Protein AF-A0A9N9JVH6-F1 (afdb_monomer_lite)

Radius of gyration: 14.99 Å; chains: 1; bounding box: 39×29×41 Å

Organism: NCBI:txid1348616

Sequence (80 aa):
CDNEGYEGTELKDKLDVEILLWLFKFQQRYQIPDIALEALIKFLNNMLMMIDDSKFCEFPTSLFIVKKKLGIFQPKLRMA

pLDDT: mean 81.28, std 19.39, range [41.94, 97.25]

Structure (mmCIF, N/CA/C/O backbone):
data_AF-A0A9N9JVH6-F1
#
_entry.id   AF-A0A9N9JVH6-F1
#
loop_
_atom_site.group_PDB
_atom_site.id
_atom_site.type_symbol
_atom_site.label_atom_id
_atom_site.label_alt_id
_atom_site.label_comp_id
_atom_site.label_asym_id
_at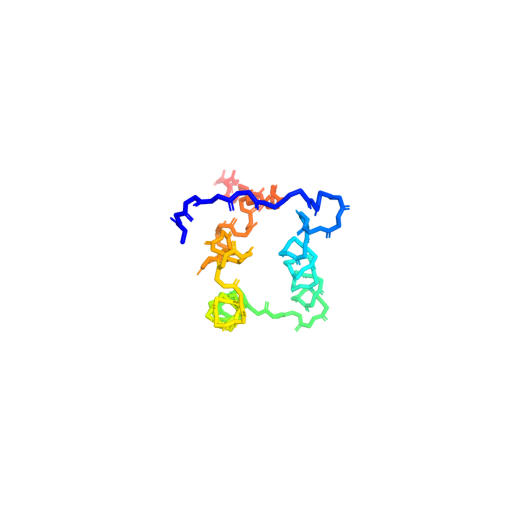om_site.label_entity_id
_atom_site.label_seq_id
_atom_site.pdbx_PDB_ins_code
_atom_site.Cartn_x
_atom_site.Cartn_y
_atom_site.Cartn_z
_atom_site.occupancy
_atom_site.B_iso_or_equiv
_atom_site.auth_seq_id
_atom_site.auth_comp_id
_atom_site.auth_asym_id
_atom_site.auth_atom_id
_atom_site.pdbx_PDB_model_num
ATOM 1 N N . CYS A 1 1 ? 18.646 3.245 -6.367 1.00 55.97 1 CYS A N 1
ATOM 2 C CA . CYS A 1 1 ? 18.270 4.619 -6.760 1.00 55.97 1 CYS A CA 1
ATOM 3 C C . CYS A 1 1 ? 19.521 5.455 -6.970 1.00 55.97 1 CYS A C 1
ATOM 5 O O . CYS A 1 1 ? 19.801 6.326 -6.169 1.00 55.97 1 CYS A O 1
ATOM 7 N N . ASP A 1 2 ? 20.261 5.156 -8.029 1.00 42.94 2 ASP A N 1
ATOM 8 C CA . ASP A 1 2 ? 21.261 6.042 -8.614 1.00 42.94 2 ASP A CA 1
ATOM 9 C C . ASP A 1 2 ? 21.135 5.878 -10.137 1.00 42.94 2 ASP A C 1
ATOM 11 O O . ASP A 1 2 ? 20.627 4.866 -10.619 1.00 42.94 2 ASP A O 1
ATOM 15 N N . ASN A 1 3 ? 21.467 6.948 -10.845 1.00 63.03 3 ASN A N 1
ATOM 16 C CA . ASN A 1 3 ? 20.974 7.360 -12.161 1.00 63.03 3 ASN A CA 1
ATOM 17 C C . ASN A 1 3 ? 21.335 6.421 -13.340 1.00 63.03 3 ASN A C 1
ATOM 19 O O . ASN A 1 3 ? 22.442 5.897 -13.367 1.00 63.03 3 ASN A O 1
ATOM 23 N N . GLU A 1 4 ? 20.431 6.289 -14.327 1.00 53.41 4 GLU A N 1
ATOM 24 C CA . GLU A 1 4 ? 20.643 6.509 -15.782 1.00 53.41 4 GLU A CA 1
ATOM 25 C C . GLU A 1 4 ? 19.635 5.743 -16.676 1.00 53.41 4 GLU A C 1
ATOM 27 O O . GLU A 1 4 ? 19.639 4.520 -16.773 1.00 53.41 4 GLU A O 1
ATOM 32 N N . GLY A 1 5 ? 18.773 6.529 -17.340 1.00 55.06 5 GLY A N 1
ATOM 33 C CA . GLY A 1 5 ? 18.180 6.315 -18.669 1.00 55.06 5 GLY A CA 1
ATOM 34 C C . GLY A 1 5 ? 17.444 5.012 -18.991 1.00 55.06 5 GLY A C 1
ATOM 35 O O . GLY A 1 5 ? 18.070 4.072 -19.456 1.00 55.06 5 GLY A O 1
ATOM 36 N N . TYR A 1 6 ? 16.102 5.037 -18.977 1.00 44.22 6 TYR A N 1
ATOM 37 C CA . TYR A 1 6 ? 15.300 4.226 -19.909 1.00 44.22 6 TYR A CA 1
ATOM 38 C C . TYR A 1 6 ? 14.055 4.975 -20.391 1.00 44.22 6 TYR A C 1
ATOM 40 O O . TYR A 1 6 ? 13.072 5.141 -19.668 1.00 44.22 6 TYR A O 1
ATOM 48 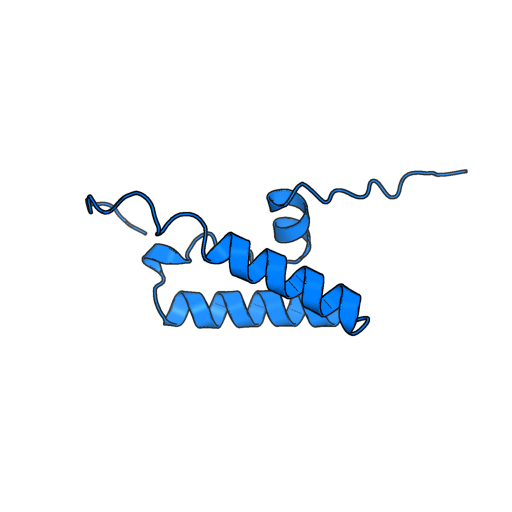N N . GLU A 1 7 ? 14.122 5.384 -21.657 1.00 52.62 7 GLU A N 1
ATOM 49 C CA . GLU A 1 7 ? 12.990 5.753 -22.497 1.00 52.62 7 GLU A CA 1
ATOM 50 C C . GLU A 1 7 ? 12.062 4.534 -22.634 1.00 52.62 7 GLU A C 1
ATOM 52 O O . GLU A 1 7 ? 12.449 3.451 -23.072 1.00 52.62 7 GLU A O 1
ATOM 57 N N . GLY A 1 8 ? 10.846 4.702 -22.129 1.00 42.56 8 GLY A N 1
ATOM 58 C CA . GLY A 1 8 ? 9.818 3.676 -21.957 1.00 42.56 8 GLY A CA 1
ATOM 59 C C . GLY A 1 8 ? 8.664 4.257 -21.144 1.00 42.56 8 GLY A C 1
ATOM 60 O O . GLY A 1 8 ? 8.170 3.641 -20.198 1.00 42.56 8 GLY A O 1
ATOM 61 N N . THR A 1 9 ? 8.343 5.510 -21.450 1.00 48.16 9 THR A N 1
ATOM 62 C CA . THR A 1 9 ? 7.292 6.327 -20.856 1.00 48.16 9 THR A CA 1
ATOM 63 C C . THR A 1 9 ? 5.912 5.827 -21.296 1.00 48.16 9 THR A C 1
ATOM 65 O O . THR A 1 9 ? 5.765 5.296 -22.390 1.00 48.16 9 THR A O 1
ATOM 68 N N . GLU A 1 10 ? 4.912 6.017 -20.430 1.00 54.66 10 GLU A N 1
ATOM 69 C CA . GLU A 1 10 ? 3.454 5.963 -20.695 1.00 54.66 10 GLU A CA 1
ATOM 70 C C . GLU A 1 10 ? 2.591 4.770 -20.242 1.00 54.66 10 GLU A C 1
ATOM 72 O O . GLU A 1 10 ? 1.370 4.891 -20.272 1.00 54.66 10 GLU A O 1
ATOM 77 N N . LEU A 1 11 ? 3.121 3.697 -19.644 1.00 47.12 11 LEU A N 1
ATOM 78 C CA . LEU A 1 11 ? 2.280 2.767 -18.841 1.00 47.12 11 LEU A CA 1
ATOM 79 C C . LEU A 1 11 ? 2.872 2.408 -17.465 1.00 47.12 11 LEU A C 1
ATOM 81 O O . LEU A 1 11 ? 2.200 1.802 -16.630 1.00 47.12 11 LEU A O 1
ATOM 85 N N . LYS A 1 12 ? 4.124 2.807 -17.202 1.00 49.31 12 LYS A N 1
ATOM 86 C CA . LYS A 1 12 ? 4.863 2.536 -15.957 1.00 49.31 12 LYS A CA 1
ATOM 87 C C . LYS A 1 12 ? 4.439 3.415 -14.771 1.00 49.31 12 LYS A C 1
ATOM 89 O O . LYS A 1 12 ? 4.614 2.978 -13.636 1.00 49.31 12 LYS A O 1
ATOM 94 N N . ASP A 1 13 ? 3.818 4.568 -15.016 1.00 58.16 13 ASP A N 1
ATOM 95 C CA . ASP A 1 13 ? 3.746 5.667 -14.036 1.00 58.16 13 ASP A CA 1
ATOM 96 C C . ASP A 1 13 ? 2.605 5.596 -13.007 1.00 58.16 13 ASP A C 1
ATOM 98 O O . ASP A 1 13 ? 2.434 6.540 -12.238 1.00 58.16 13 ASP A O 1
ATOM 102 N N . LYS A 1 14 ? 1.783 4.533 -12.973 1.00 76.50 14 LYS A N 1
ATOM 103 C CA . LYS A 1 14 ? 0.641 4.474 -12.028 1.00 76.50 14 LYS A CA 1
ATOM 104 C C . LYS A 1 14 ? 0.328 3.113 -11.412 1.00 76.50 14 LYS A C 1
ATOM 106 O O . LYS A 1 14 ? -0.700 2.984 -10.753 1.00 76.50 14 LYS A O 1
ATOM 111 N N . LEU A 1 15 ? 1.161 2.085 -11.591 1.00 88.50 15 LEU A N 1
ATOM 112 C CA . LEU A 1 15 ? 0.869 0.769 -10.996 1.00 88.50 15 LEU A CA 1
ATOM 113 C C . LEU A 1 15 ? 0.807 0.836 -9.460 1.00 88.50 15 LEU A C 1
ATOM 115 O O . LEU A 1 15 ? -0.044 0.198 -8.847 1.00 88.50 15 LEU A O 1
ATOM 119 N N . ASP A 1 16 ? 1.674 1.639 -8.845 1.00 87.69 16 ASP A N 1
ATOM 120 C CA . ASP A 1 16 ? 1.612 1.950 -7.419 1.00 87.69 16 ASP A CA 1
ATOM 121 C C . ASP A 1 16 ? 0.257 2.572 -7.044 1.00 87.69 16 ASP A C 1
ATOM 123 O O . ASP A 1 16 ? -0.398 2.100 -6.119 1.00 87.69 16 ASP A O 1
ATOM 127 N N . VAL A 1 17 ? -0.217 3.566 -7.799 1.00 88.56 17 VAL A N 1
ATOM 128 C CA . VAL A 1 17 ? -1.518 4.216 -7.585 1.00 88.56 17 VAL A CA 1
ATOM 129 C C . VAL A 1 17 ? -2.675 3.227 -7.737 1.00 88.56 17 VAL A C 1
ATOM 131 O O . VAL A 1 17 ? -3.574 3.225 -6.897 1.00 88.56 17 VAL A O 1
ATOM 134 N N . GLU A 1 18 ? -2.651 2.354 -8.745 1.00 91.75 18 GLU A N 1
ATOM 135 C CA . GLU A 1 18 ? -3.682 1.326 -8.952 1.00 91.75 18 GLU A CA 1
ATOM 136 C C . GLU A 1 18 ? -3.746 0.328 -7.789 1.00 91.75 18 GLU A C 1
ATOM 138 O O . GLU A 1 18 ? -4.834 0.012 -7.299 1.00 91.75 18 GLU A O 1
ATOM 143 N N . ILE A 1 19 ? -2.589 -0.112 -7.277 1.00 93.94 19 ILE A N 1
ATOM 144 C CA . ILE A 1 19 ? -2.516 -0.958 -6.076 1.00 93.94 19 ILE A CA 1
ATOM 145 C C . ILE A 1 19 ? -3.157 -0.234 -4.886 1.00 93.94 19 ILE A C 1
ATOM 147 O O . ILE A 1 19 ? -3.984 -0.815 -4.179 1.00 93.94 19 ILE A O 1
ATOM 151 N N . LEU A 1 20 ? -2.831 1.044 -4.676 1.00 93.06 20 LEU A N 1
ATOM 152 C CA . LEU A 1 20 ? -3.383 1.835 -3.573 1.00 93.06 20 LEU A CA 1
ATOM 153 C C . LEU A 1 20 ? -4.899 2.038 -3.703 1.00 93.06 20 LEU A C 1
ATOM 155 O O . LEU A 1 20 ? -5.626 1.885 -2.720 1.00 93.06 20 LEU A O 1
ATOM 159 N N . LEU A 1 21 ? -5.403 2.329 -4.904 1.00 92.50 21 LEU A N 1
ATOM 160 C CA . LEU A 1 21 ? -6.840 2.453 -5.154 1.00 92.50 21 LEU A CA 1
ATOM 161 C C . LEU A 1 21 ? -7.572 1.135 -4.897 1.00 92.50 21 LEU A C 1
ATOM 163 O O . LEU A 1 21 ? -8.647 1.129 -4.288 1.00 92.50 21 LEU A O 1
ATOM 167 N N . TRP A 1 22 ? -6.994 0.014 -5.332 1.00 95.25 22 TRP A N 1
ATOM 168 C CA . TRP A 1 22 ? -7.556 -1.305 -5.073 1.00 95.25 22 TRP A CA 1
ATOM 169 C C . TRP A 1 22 ? -7.607 -1.611 -3.573 1.00 95.25 22 TRP A C 1
ATOM 171 O O . TRP A 1 22 ? -8.653 -2.035 -3.081 1.00 95.25 22 TRP A O 1
ATOM 181 N N . LEU A 1 23 ? -6.538 -1.312 -2.826 1.00 94.88 23 LEU A N 1
ATOM 182 C CA . LEU A 1 23 ? -6.491 -1.488 -1.371 1.00 94.88 23 LEU A CA 1
ATOM 183 C C . LEU A 1 23 ? -7.593 -0.710 -0.647 1.00 94.88 23 LEU A C 1
ATOM 185 O O . LEU A 1 23 ? -8.235 -1.252 0.249 1.00 94.88 23 LEU A O 1
ATOM 189 N N . PHE A 1 24 ? -7.858 0.536 -1.046 1.00 92.38 24 PHE A N 1
ATOM 190 C CA . PHE A 1 24 ? -8.914 1.346 -0.431 1.00 92.38 24 PHE A CA 1
ATOM 191 C C . PHE A 1 24 ? -10.317 0.834 -0.776 1.00 92.38 24 PHE A C 1
ATOM 193 O O . PHE A 1 24 ? -11.183 0.776 0.098 1.00 92.38 24 PHE A O 1
ATOM 200 N N . LYS A 1 25 ? -10.548 0.388 -2.019 1.00 92.88 25 LYS A N 1
ATOM 201 C CA . LYS A 1 25 ? -11.806 -0.286 -2.395 1.00 92.88 25 LYS A CA 1
ATOM 202 C C . LYS A 1 25 ? -12.002 -1.580 -1.601 1.00 92.88 25 LYS A C 1
ATOM 204 O O . LYS A 1 25 ? -13.107 -1.865 -1.141 1.00 92.88 25 LYS A O 1
ATOM 209 N N . PH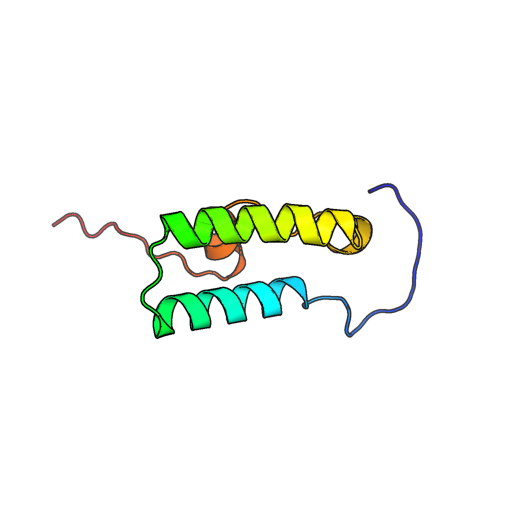E A 1 26 ? -10.929 -2.348 -1.416 1.00 94.88 26 PHE A N 1
ATOM 210 C CA . PHE A 1 26 ? -10.923 -3.572 -0.620 1.00 94.88 26 PHE A CA 1
ATOM 211 C C . PHE A 1 26 ? -11.230 -3.271 0.854 1.00 94.88 26 PHE A C 1
ATOM 213 O O . PHE A 1 26 ? -12.115 -3.899 1.435 1.00 94.88 26 PHE A O 1
ATOM 220 N N . GLN A 1 27 ? -10.600 -2.238 1.426 1.00 94.56 27 GLN A N 1
ATOM 221 C CA . GLN A 1 27 ? -10.878 -1.772 2.783 1.00 94.56 27 GLN A CA 1
ATOM 222 C C . GLN A 1 27 ? -12.360 -1.432 2.975 1.00 94.56 27 GLN A C 1
ATOM 224 O O . GLN A 1 27 ? -12.972 -1.912 3.926 1.00 94.56 27 GLN A O 1
ATOM 229 N N . GLN A 1 28 ? -12.942 -0.639 2.070 1.00 93.19 28 GLN A N 1
ATOM 230 C CA . GLN A 1 28 ? -14.347 -0.231 2.147 1.00 93.19 28 GLN A CA 1
ATOM 231 C C . GLN A 1 28 ? -15.303 -1.423 2.045 1.00 93.19 28 GLN A C 1
ATOM 233 O O . GLN A 1 28 ? -16.264 -1.508 2.805 1.00 93.19 28 GLN A O 1
ATOM 238 N N . ARG A 1 29 ? -15.030 -2.362 1.131 1.00 97.25 29 ARG A N 1
ATOM 239 C CA . ARG A 1 29 ? -15.892 -3.529 0.904 1.00 97.25 29 ARG A CA 1
ATOM 240 C C . ARG A 1 29 ? -15.918 -4.490 2.091 1.00 97.25 29 ARG A C 1
ATOM 242 O O . ARG A 1 29 ? -16.973 -5.040 2.392 1.00 97.25 29 ARG A O 1
ATOM 249 N N . TYR A 1 30 ? -14.775 -4.698 2.738 1.00 96.62 30 TYR A N 1
ATOM 250 C CA . TYR A 1 30 ? -14.619 -5.689 3.809 1.00 96.62 30 TYR A CA 1
ATOM 251 C C . TYR A 1 30 ? -14.483 -5.068 5.204 1.00 96.62 30 TYR A C 1
ATOM 253 O O . TYR A 1 30 ? -14.204 -5.782 6.160 1.00 96.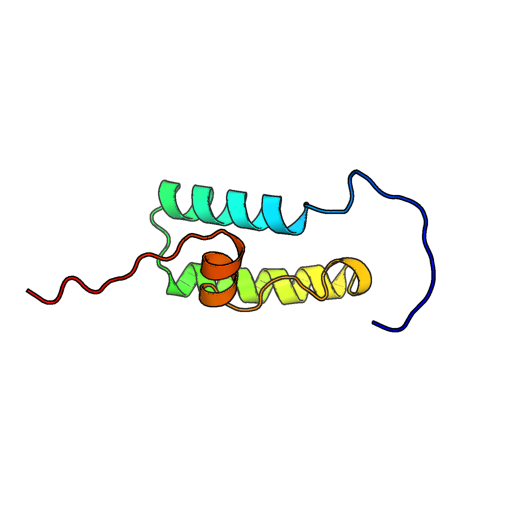62 30 TYR A O 1
ATOM 261 N N . GLN A 1 31 ? -14.686 -3.752 5.325 1.00 94.75 31 GLN A N 1
ATOM 262 C CA . GLN A 1 31 ? -14.584 -2.996 6.579 1.00 94.75 31 GLN A CA 1
ATOM 263 C C . GLN A 1 31 ? -13.256 -3.237 7.313 1.00 94.75 31 GLN A C 1
ATOM 265 O O . GLN A 1 31 ? -13.208 -3.412 8.530 1.00 94.75 31 GLN A O 1
ATOM 270 N N . ILE A 1 32 ? -12.157 -3.264 6.558 1.00 95.25 32 ILE A N 1
ATOM 271 C CA . ILE A 1 32 ? -10.834 -3.546 7.118 1.00 95.25 32 ILE A CA 1
ATOM 272 C C . ILE A 1 32 ? -10.402 -2.365 8.000 1.00 95.25 32 ILE A C 1
ATOM 274 O O . ILE A 1 32 ? -10.463 -1.213 7.553 1.00 95.25 32 ILE A O 1
ATOM 278 N N . PRO A 1 33 ? -9.949 -2.615 9.242 1.00 95.38 33 PRO A N 1
ATOM 279 C CA . PRO A 1 33 ? -9.504 -1.548 10.125 1.00 95.38 33 PRO A CA 1
ATOM 280 C C . PRO A 1 33 ? -8.207 -0.911 9.614 1.00 95.38 33 PRO A C 1
ATOM 282 O O . PRO A 1 33 ? -7.342 -1.593 9.061 1.00 95.38 33 PRO A O 1
ATOM 285 N N . ASP A 1 34 ? -8.028 0.385 9.882 1.00 94.19 34 ASP A N 1
ATOM 286 C CA . ASP A 1 34 ? -6.840 1.151 9.470 1.00 94.19 34 ASP A CA 1
ATOM 287 C C . ASP A 1 34 ? -5.523 0.493 9.932 1.00 94.19 34 ASP A C 1
ATOM 289 O O . ASP A 1 34 ? -4.538 0.527 9.202 1.00 94.19 34 ASP A O 1
ATOM 293 N N . ILE A 1 35 ? -5.511 -0.175 11.096 1.00 95.62 35 ILE A N 1
ATOM 294 C CA . ILE A 1 35 ? -4.345 -0.918 11.615 1.00 95.62 35 ILE A CA 1
ATOM 295 C C . ILE A 1 35 ? -3.959 -2.083 10.689 1.00 95.62 35 ILE A C 1
ATOM 297 O O . ILE A 1 35 ? -2.779 -2.293 10.413 1.00 95.62 35 ILE A O 1
ATOM 301 N N . ALA A 1 36 ? -4.940 -2.839 10.191 1.00 96.12 36 ALA A N 1
ATOM 302 C CA . ALA A 1 36 ? -4.677 -3.946 9.274 1.00 96.12 36 ALA A CA 1
ATOM 303 C C . ALA A 1 36 ? -4.240 -3.428 7.896 1.00 96.12 36 ALA A C 1
ATOM 305 O O . ALA A 1 36 ? -3.340 -3.996 7.279 1.00 96.12 36 ALA A O 1
ATOM 306 N N . LEU A 1 37 ? -4.825 -2.316 7.440 1.00 96.31 37 LEU A N 1
ATOM 307 C CA . LEU A 1 37 ? -4.418 -1.680 6.190 1.00 96.31 37 LEU A CA 1
ATOM 308 C C . LEU A 1 37 ? -2.987 -1.116 6.264 1.00 96.31 37 LEU A C 1
ATOM 310 O O . LEU A 1 37 ? -2.222 -1.280 5.320 1.00 96.31 37 LEU A O 1
ATOM 314 N N . GLU A 1 38 ? -2.599 -0.514 7.392 1.00 96.75 38 GLU A N 1
ATOM 315 C CA . GLU A 1 38 ? -1.230 -0.053 7.667 1.00 96.75 38 GLU A CA 1
ATOM 316 C C . GLU A 1 38 ? -0.212 -1.202 7.561 1.00 96.75 38 GLU A C 1
ATOM 318 O O . GLU A 1 38 ? 0.822 -1.059 6.905 1.00 96.75 38 GLU A O 1
ATOM 323 N N . ALA A 1 39 ? -0.510 -2.357 8.167 1.00 97.25 39 ALA A N 1
ATOM 324 C CA . ALA A 1 39 ? 0.343 -3.541 8.072 1.00 97.25 39 ALA A CA 1
ATOM 325 C C . ALA A 1 39 ? 0.447 -4.063 6.627 1.00 97.25 39 ALA A C 1
ATOM 327 O O . ALA A 1 39 ? 1.540 -4.393 6.168 1.00 97.25 39 ALA A O 1
ATOM 328 N N . LEU A 1 40 ? -0.668 -4.081 5.890 1.00 97.00 40 LEU A N 1
ATOM 329 C CA . LEU A 1 40 ? -0.704 -4.521 4.495 1.00 97.00 40 LEU A CA 1
ATOM 330 C C . LEU A 1 40 ? 0.100 -3.596 3.570 1.00 97.00 40 LEU A C 1
ATOM 332 O O . LEU A 1 40 ? 0.839 -4.082 2.719 1.00 97.00 40 LEU A O 1
ATOM 336 N N . ILE A 1 41 ? 0.012 -2.277 3.761 1.00 96.62 41 ILE A N 1
ATOM 337 C CA . ILE A 1 41 ? 0.813 -1.299 3.009 1.00 96.62 41 ILE A CA 1
ATOM 338 C C . ILE A 1 41 ? 2.308 -1.554 3.223 1.00 96.62 41 ILE A C 1
ATOM 340 O O . ILE A 1 41 ? 3.064 -1.605 2.256 1.00 96.62 41 ILE A O 1
ATOM 344 N N . LYS A 1 42 ? 2.734 -1.782 4.472 1.00 96.69 42 LYS A N 1
ATOM 345 C CA . LYS A 1 42 ? 4.135 -2.104 4.792 1.00 96.69 42 LYS A CA 1
ATOM 346 C C . LYS A 1 42 ? 4.583 -3.421 4.176 1.00 96.69 42 LYS A C 1
ATOM 348 O O . LYS A 1 42 ? 5.696 -3.510 3.663 1.00 96.69 42 LYS A O 1
ATOM 353 N N . PHE A 1 43 ? 3.733 -4.443 4.217 1.00 97.12 43 PHE A N 1
ATOM 354 C CA . PHE A 1 43 ? 4.033 -5.721 3.580 1.00 97.12 43 PHE A CA 1
ATOM 355 C C . PHE A 1 43 ? 4.211 -5.560 2.065 1.00 97.12 43 PHE A C 1
ATOM 357 O O . PHE A 1 43 ? 5.202 -6.033 1.513 1.00 97.12 43 PHE A O 1
ATOM 364 N N . LEU A 1 44 ? 3.304 -4.834 1.406 1.00 96.19 44 LEU A N 1
ATOM 365 C CA . LEU A 1 44 ? 3.384 -4.571 -0.029 1.00 96.19 44 LEU A CA 1
ATOM 366 C C . LEU A 1 44 ? 4.605 -3.737 -0.400 1.00 96.19 44 LEU A C 1
ATOM 368 O O . LEU A 1 44 ? 5.262 -4.073 -1.375 1.00 96.19 44 LEU A O 1
ATOM 372 N N . ASN A 1 45 ? 4.956 -2.714 0.383 1.00 95.62 45 ASN A N 1
ATOM 373 C CA . ASN A 1 45 ? 6.191 -1.962 0.171 1.00 95.62 45 ASN A CA 1
ATOM 374 C C . ASN A 1 45 ? 7.414 -2.897 0.154 1.00 95.62 45 ASN A C 1
ATOM 376 O O . ASN A 1 45 ? 8.155 -2.895 -0.822 1.00 95.62 45 ASN A O 1
ATOM 380 N N . ASN A 1 46 ? 7.572 -3.756 1.169 1.00 96.00 46 ASN A N 1
ATOM 381 C CA . ASN A 1 46 ? 8.685 -4.711 1.219 1.00 96.00 46 ASN A CA 1
ATOM 382 C C . ASN A 1 46 ? 8.674 -5.679 0.026 1.00 96.00 46 ASN A C 1
ATOM 384 O O . ASN A 1 46 ? 9.698 -5.868 -0.623 1.00 96.00 46 ASN A O 1
ATOM 388 N N . MET A 1 47 ? 7.516 -6.268 -0.284 1.00 96.50 47 MET A N 1
ATOM 389 C CA . MET A 1 47 ? 7.367 -7.202 -1.405 1.00 96.50 47 MET A CA 1
ATOM 390 C C . MET A 1 47 ? 7.697 -6.554 -2.753 1.00 96.50 47 MET A C 1
ATOM 392 O O . MET A 1 47 ? 8.400 -7.145 -3.565 1.00 96.50 47 MET A O 1
ATOM 396 N N . LEU A 1 48 ? 7.201 -5.342 -3.001 1.00 94.44 48 LEU A N 1
ATOM 397 C CA . LEU A 1 48 ? 7.418 -4.626 -4.257 1.00 94.44 48 LEU A CA 1
ATOM 398 C C . LEU A 1 48 ? 8.873 -4.170 -4.404 1.00 94.44 48 LEU A C 1
ATOM 400 O O . LEU A 1 48 ? 9.433 -4.305 -5.487 1.00 94.44 48 LEU A O 1
ATOM 404 N N . MET A 1 49 ? 9.502 -3.727 -3.312 1.00 93.31 49 MET A N 1
ATOM 405 C CA . MET A 1 49 ? 10.937 -3.422 -3.273 1.00 93.31 49 MET A CA 1
ATOM 406 C C . MET A 1 49 ? 11.804 -4.650 -3.571 1.00 93.31 49 MET A C 1
ATOM 408 O O . MET A 1 49 ? 12.843 -4.518 -4.204 1.00 93.31 49 MET A O 1
ATOM 412 N N . MET A 1 50 ? 11.385 -5.848 -3.151 1.00 95.75 50 MET A N 1
ATOM 413 C CA . MET A 1 50 ? 12.083 -7.093 -3.505 1.00 95.75 50 MET A CA 1
ATOM 414 C C . MET A 1 50 ? 11.922 -7.471 -4.984 1.00 95.75 50 MET A C 1
ATOM 416 O O . MET A 1 50 ? 12.778 -8.166 -5.523 1.00 95.75 50 MET A O 1
ATOM 420 N N . ILE A 1 51 ? 10.824 -7.060 -5.625 1.00 93.88 51 ILE A N 1
ATOM 421 C CA . ILE A 1 51 ? 10.540 -7.365 -7.034 1.00 93.88 51 ILE A CA 1
ATOM 422 C C . ILE A 1 51 ? 11.295 -6.412 -7.966 1.00 93.88 51 ILE A C 1
ATOM 424 O O . ILE A 1 51 ? 11.923 -6.866 -8.918 1.00 93.88 51 ILE A O 1
ATOM 428 N N . ASP A 1 52 ? 11.186 -5.105 -7.724 1.00 91.88 52 ASP A N 1
ATOM 429 C CA . ASP A 1 52 ? 11.791 -4.054 -8.546 1.00 91.88 52 ASP A CA 1
ATOM 430 C C . ASP A 1 52 ? 11.922 -2.771 -7.711 1.00 91.88 52 ASP A C 1
ATOM 432 O O . ASP A 1 52 ? 11.024 -1.922 -7.667 1.00 91.88 52 ASP A O 1
ATOM 436 N N . ASP A 1 53 ? 13.041 -2.642 -7.003 1.00 90.75 53 ASP A N 1
ATOM 437 C CA . ASP A 1 53 ? 13.323 -1.492 -6.144 1.00 90.75 53 ASP A CA 1
ATOM 438 C C . ASP A 1 53 ? 13.372 -0.175 -6.932 1.00 90.75 53 ASP A C 1
ATOM 440 O O . ASP A 1 53 ? 12.890 0.853 -6.454 1.00 90.75 53 ASP A O 1
ATOM 444 N N . SER A 1 54 ? 13.879 -0.211 -8.166 1.00 89.94 54 SER A N 1
ATOM 445 C CA . SER A 1 54 ? 13.965 0.946 -9.053 1.00 89.94 54 SER A CA 1
ATOM 446 C C . SER A 1 54 ? 12.584 1.525 -9.362 1.00 89.94 54 SER A C 1
ATOM 448 O O . SER A 1 54 ? 12.405 2.744 -9.366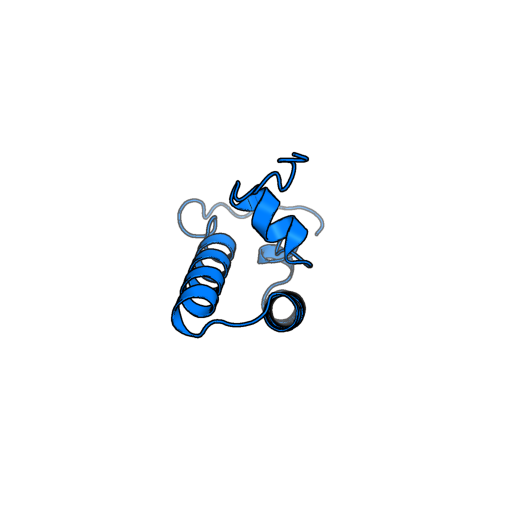 1.00 89.94 54 SER A O 1
ATOM 450 N N . LYS A 1 55 ? 11.586 0.652 -9.536 1.00 87.44 55 LYS A N 1
ATOM 451 C CA . LYS A 1 55 ? 10.207 1.029 -9.855 1.00 87.44 55 LYS A CA 1
ATOM 452 C C . LYS A 1 55 ? 9.376 1.390 -8.628 1.00 87.44 55 LYS A C 1
ATOM 454 O O . LYS A 1 55 ? 8.469 2.213 -8.733 1.00 87.44 55 LYS A O 1
ATOM 459 N N . PHE A 1 56 ? 9.639 0.766 -7.481 1.00 90.81 56 PHE A N 1
ATOM 460 C CA . PHE A 1 56 ? 8.785 0.883 -6.294 1.00 90.81 56 PHE A CA 1
ATOM 461 C C . PHE A 1 56 ? 9.432 1.611 -5.111 1.00 90.81 56 PHE A C 1
ATOM 463 O O . PHE A 1 56 ? 8.842 1.638 -4.030 1.00 90.81 56 PHE A O 1
ATOM 470 N N . CYS A 1 57 ? 10.580 2.266 -5.303 1.00 89.25 57 CYS A N 1
ATOM 471 C CA . CYS A 1 57 ? 11.248 3.044 -4.253 1.00 89.25 57 CYS A CA 1
ATOM 472 C C . CYS A 1 57 ? 10.371 4.144 -3.629 1.00 89.25 57 CYS A C 1
ATOM 474 O O . CYS A 1 57 ? 10.537 4.466 -2.454 1.00 89.25 57 CYS A O 1
ATOM 476 N N . GLU A 1 58 ? 9.396 4.675 -4.373 1.00 89.56 58 GLU A N 1
ATOM 477 C CA . GLU A 1 58 ? 8.429 5.667 -3.882 1.00 89.56 58 GLU A CA 1
ATOM 478 C C . GLU A 1 58 ? 7.092 5.064 -3.415 1.00 89.56 58 GLU A C 1
ATOM 480 O O . GLU A 1 58 ? 6.133 5.793 -3.116 1.00 89.56 58 GLU A O 1
ATOM 485 N N . PHE A 1 59 ? 6.981 3.732 -3.355 1.00 92.69 59 PHE A N 1
ATOM 486 C CA . PHE A 1 59 ? 5.782 3.093 -2.831 1.00 92.69 59 PHE A CA 1
ATOM 487 C C . PHE A 1 59 ? 5.632 3.438 -1.338 1.00 92.69 59 PHE A C 1
ATOM 489 O O . PHE A 1 59 ? 6.588 3.320 -0.570 1.00 92.69 59 PHE A O 1
ATOM 496 N N . PRO A 1 60 ? 4.447 3.870 -0.881 1.00 92.94 60 PRO A N 1
ATOM 497 C CA . PRO A 1 60 ? 4.277 4.402 0.465 1.00 92.94 60 PRO A CA 1
ATOM 498 C C . PRO A 1 60 ? 4.490 3.348 1.555 1.00 92.94 60 PRO A C 1
ATOM 500 O O . PRO A 1 60 ? 4.109 2.189 1.419 1.00 92.94 60 PRO A O 1
ATOM 503 N N . THR A 1 61 ? 5.038 3.789 2.687 1.00 94.62 61 THR A N 1
ATOM 504 C CA . THR A 1 61 ? 5.356 2.945 3.855 1.00 94.62 61 THR A CA 1
ATOM 505 C C . THR A 1 61 ? 4.345 3.071 4.997 1.00 94.62 61 THR A C 1
ATOM 507 O O . THR A 1 61 ? 4.462 2.390 6.016 1.00 94.62 61 THR A O 1
ATOM 510 N N . SER A 1 62 ? 3.352 3.952 4.852 1.00 94.94 62 SER A N 1
ATOM 511 C CA . SER A 1 62 ? 2.288 4.159 5.836 1.00 94.94 62 SER A CA 1
ATOM 512 C C . SER A 1 62 ? 0.989 4.605 5.176 1.00 94.94 62 SER A C 1
ATOM 514 O O . SER A 1 62 ? 0.985 5.275 4.137 1.00 94.94 62 SER A O 1
ATOM 516 N N . LEU A 1 63 ? -0.127 4.300 5.831 1.00 94.12 63 LEU A N 1
ATOM 517 C CA . LEU A 1 63 ? -1.470 4.724 5.452 1.00 94.12 63 LEU A CA 1
ATOM 518 C C . LEU A 1 63 ? -1.597 6.248 5.385 1.00 94.12 63 LEU A C 1
ATOM 520 O O . LEU A 1 63 ? -2.325 6.769 4.542 1.00 94.12 63 LEU A O 1
ATOM 524 N N . PHE A 1 64 ? -0.868 6.973 6.234 1.00 92.50 64 PHE A N 1
ATOM 525 C CA . PHE A 1 64 ? -0.819 8.432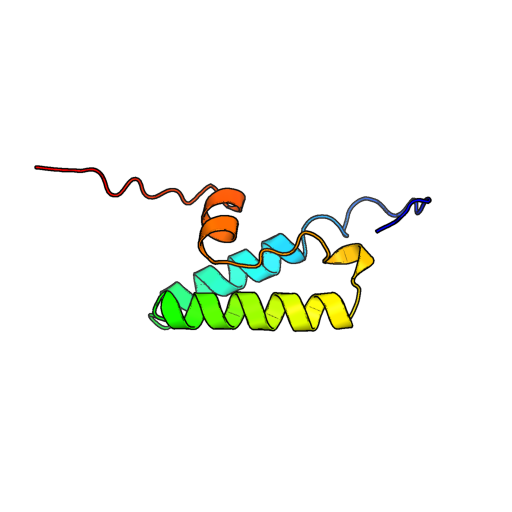 6.187 1.00 92.50 64 PHE A CA 1
ATOM 526 C C . PHE A 1 64 ? -0.265 8.945 4.850 1.00 92.50 64 PHE A C 1
ATOM 528 O O . PHE A 1 64 ? -0.892 9.797 4.217 1.00 92.50 64 PHE A O 1
ATOM 535 N N . ILE A 1 65 ? 0.869 8.401 4.388 1.00 92.00 65 ILE A N 1
ATOM 536 C CA . ILE A 1 65 ? 1.469 8.793 3.103 1.00 92.00 65 ILE A CA 1
ATOM 537 C C . ILE A 1 65 ? 0.525 8.441 1.952 1.00 92.00 65 ILE A C 1
ATOM 539 O O . ILE A 1 65 ? 0.354 9.257 1.051 1.00 92.00 65 ILE A O 1
ATOM 543 N N . VAL A 1 66 ? -0.147 7.283 2.008 1.00 91.69 66 VAL A N 1
ATOM 544 C CA . VAL A 1 66 ? -1.154 6.915 0.998 1.00 91.69 66 VAL A CA 1
ATOM 545 C C . VAL A 1 66 ? -2.289 7.933 0.949 1.00 91.69 66 VAL A C 1
ATOM 547 O O . VAL A 1 66 ? -2.592 8.460 -0.118 1.00 91.69 66 VAL A O 1
ATOM 550 N N . LYS A 1 67 ? -2.900 8.244 2.099 1.00 88.75 67 LYS A N 1
ATOM 551 C CA . LYS A 1 67 ? -3.998 9.218 2.196 1.00 88.75 67 LYS A CA 1
ATOM 552 C C . LYS A 1 67 ? -3.569 10.583 1.651 1.00 88.75 67 LYS A C 1
ATOM 554 O O . LYS A 1 67 ? -4.314 11.186 0.884 1.00 88.75 67 LYS A O 1
ATOM 559 N N . LYS A 1 68 ? -2.344 11.026 1.960 1.00 87.94 68 LYS A N 1
ATOM 560 C CA . LYS A 1 68 ? -1.754 12.251 1.402 1.00 87.94 68 LYS A CA 1
ATOM 561 C C . LYS A 1 68 ? -1.580 12.175 -0.119 1.00 87.94 68 LYS A C 1
ATOM 563 O O . LYS A 1 68 ? -2.005 13.097 -0.808 1.00 87.94 68 LYS A O 1
ATOM 568 N N . LYS A 1 69 ? -0.994 11.089 -0.637 1.00 85.06 69 LYS A N 1
ATOM 569 C CA . LYS A 1 69 ? -0.735 10.870 -2.075 1.00 85.06 69 LYS A CA 1
ATOM 570 C C . LYS A 1 69 ? -2.031 10.799 -2.890 1.00 85.06 69 LYS A C 1
ATOM 572 O O . LYS A 1 69 ? -2.077 11.317 -3.997 1.00 85.06 69 LYS A O 1
ATOM 577 N N . LEU A 1 70 ? -3.095 10.230 -2.321 1.00 84.88 70 LEU A N 1
ATOM 578 C CA . LEU A 1 70 ? -4.421 10.147 -2.944 1.00 84.88 70 LEU A CA 1
ATOM 579 C C . LEU A 1 70 ? -5.300 11.393 -2.717 1.00 84.88 70 LEU A C 1
ATOM 581 O O . LEU A 1 70 ? -6.443 11.417 -3.166 1.00 84.88 70 LEU A O 1
ATOM 585 N N . GLY A 1 71 ? -4.821 12.410 -1.990 1.00 82.94 71 GLY A N 1
ATOM 586 C CA . GLY A 1 71 ? -5.623 13.592 -1.647 1.00 82.94 71 GLY A CA 1
ATOM 587 C C . GLY A 1 71 ? -6.792 13.306 -0.692 1.00 82.94 71 GLY A C 1
ATOM 588 O O . GLY A 1 71 ? -7.672 14.145 -0.518 1.00 82.94 71 GLY A O 1
ATOM 589 N N . ILE A 1 72 ? -6.802 12.143 -0.034 1.00 74.50 72 ILE A N 1
ATOM 590 C CA . ILE A 1 72 ? -7.811 11.727 0.948 1.00 74.50 72 ILE A CA 1
ATOM 591 C C . ILE A 1 72 ? -7.405 12.278 2.319 1.00 74.50 72 ILE A C 1
ATOM 593 O O . ILE A 1 72 ? -7.136 11.547 3.272 1.00 74.50 72 ILE A O 1
ATOM 597 N N . PHE A 1 73 ? -7.332 13.600 2.437 1.00 58.84 73 PHE A N 1
ATOM 598 C CA . PHE A 1 73 ? -7.318 14.228 3.750 1.00 58.84 73 PHE A CA 1
ATOM 599 C C . PHE A 1 73 ? -8.759 14.332 4.238 1.00 58.84 73 PHE A C 1
ATOM 601 O O . PHE A 1 73 ? -9.546 15.118 3.721 1.00 58.84 73 PHE A O 1
ATOM 608 N N . GLN A 1 74 ? -9.108 13.554 5.262 1.00 53.97 74 GLN A N 1
ATOM 609 C CA . GLN A 1 74 ? -10.198 13.938 6.150 1.00 53.97 74 GLN A CA 1
ATOM 610 C C . GLN A 1 74 ? -9.593 14.828 7.238 1.00 53.97 74 GLN A C 1
ATOM 612 O O . GLN A 1 74 ? -8.974 14.292 8.162 1.00 53.97 74 GLN A O 1
ATOM 617 N N . PRO A 1 75 ? -9.740 16.164 7.183 1.00 43.62 75 PRO A N 1
ATOM 618 C CA . PRO A 1 75 ? -9.565 16.961 8.381 1.00 43.62 75 PRO A CA 1
ATOM 619 C C . PRO A 1 75 ? -10.661 16.537 9.363 1.00 43.62 75 PRO A C 1
ATOM 621 O O . PRO A 1 75 ? -11.784 17.037 9.334 1.00 43.62 75 PRO A O 1
ATOM 624 N N . LYS A 1 76 ? -10.354 15.590 10.255 1.00 48.81 76 LYS A N 1
ATOM 625 C CA . LYS A 1 76 ? -11.097 15.443 11.508 1.00 48.81 76 LYS A CA 1
ATOM 626 C C . LYS A 1 76 ? -10.719 16.616 12.409 1.00 48.81 76 LYS A C 1
ATOM 628 O O . LYS A 1 76 ? -9.983 16.460 13.369 1.00 48.81 76 LYS A O 1
ATOM 633 N N . LEU A 1 77 ? -11.225 17.792 12.061 1.00 47.19 77 LEU A N 1
ATOM 634 C CA . LEU A 1 77 ? -11.349 18.950 12.937 1.00 47.19 77 LEU A CA 1
ATOM 635 C C . LEU A 1 77 ? -12.709 19.588 12.647 1.00 47.19 77 LEU A C 1
ATOM 637 O O . LEU A 1 77 ? -12.825 20.648 12.045 1.00 47.19 77 LEU A O 1
ATOM 641 N N . ARG A 1 78 ? -13.767 18.905 13.079 1.00 42.41 78 ARG A N 1
ATOM 642 C CA . ARG A 1 78 ? -14.898 19.609 13.676 1.00 42.41 78 ARG A CA 1
ATOM 643 C C . ARG A 1 78 ? -14.775 19.370 15.171 1.00 42.41 78 ARG A C 1
ATOM 645 O O . ARG A 1 78 ? -15.290 18.384 15.684 1.00 42.41 78 ARG A O 1
ATOM 652 N N . MET A 1 79 ? -13.980 20.212 15.826 1.00 41.94 79 MET A N 1
ATOM 653 C CA . MET A 1 79 ? -14.184 20.459 17.247 1.00 41.94 79 MET A CA 1
ATOM 654 C C . MET A 1 79 ? -15.496 21.240 17.322 1.00 41.94 79 MET A C 1
ATOM 656 O O . MET A 1 79 ? -15.592 22.318 16.735 1.00 41.94 79 MET A O 1
ATOM 660 N N . ALA A 1 80 ? -16.518 20.607 17.890 1.00 44.03 80 ALA A N 1
ATOM 661 C CA . ALA A 1 80 ? -17.737 21.272 18.329 1.00 44.03 80 ALA A CA 1
ATOM 662 C C . ALA A 1 80 ? -17.519 21.798 19.749 1.00 44.03 80 ALA A C 1
ATOM 664 O O . ALA A 1 80 ? -16.744 21.140 20.486 1.00 44.03 80 ALA A O 1
#

Secondary structure (DSSP, 8-state):
---------SSSTTHHHHHHHHHHHHHHHHT--HHHHHHHHHHHHHHHHHH-HHHHTTS-SSHHHHHHHTT---------

Foldseek 3Di:
DDDDDDDDDDPLPCPLVVVLVVLVVVCVVVVPDQVVSLVVQQVVLVVVCVVPVPSRVVRDNGPVVSCVVVVVDDPPPPPD